Protein AF-A0A969ZK58-F1 (afdb_monomer_lite)

Secondary structure (DSSP, 8-state):
-TTTTTSHHHHHHHHHHHHHHHHHHHSTTTEEEETTEEEE-THHHHHHHHHHH-HHHHHHHHHHHHHHHHHHHHH---STTGGGGGSTTT--

Structure (mmCIF, N/CA/C/O backbone):
data_AF-A0A969ZK58-F1
#
_entry.id   AF-A0A969ZK58-F1
#
loop_
_atom_site.group_PDB
_atom_site.id
_atom_site.type_symbol
_atom_site.label_atom_id
_atom_site.label_alt_id
_atom_site.label_comp_id
_atom_site.label_asym_id
_atom_site.label_entity_id
_atom_site.label_seq_id
_atom_site.pdbx_PDB_ins_code
_atom_site.Cartn_x
_atom_site.Cartn_y
_atom_site.Cartn_z
_atom_site.occupancy
_atom_site.B_iso_or_equiv
_atom_site.auth_seq_id
_atom_site.auth_comp_id
_atom_site.auth_asym_id
_atom_site.auth_atom_id
_atom_site.pdbx_PDB_model_num
ATOM 1 N N . MET A 1 1 ? -12.569 6.218 13.611 1.00 51.41 1 MET A N 1
ATOM 2 C CA . MET A 1 1 ? -11.519 7.168 13.162 1.00 51.41 1 MET A CA 1
ATOM 3 C C . MET A 1 1 ? -10.426 7.420 14.211 1.00 51.41 1 MET A C 1
ATOM 5 O O . MET A 1 1 ? -9.264 7.390 13.847 1.00 51.41 1 MET A O 1
ATOM 9 N N . LYS A 1 2 ? -10.737 7.611 15.506 1.00 48.97 2 LYS A N 1
ATOM 10 C CA . LYS A 1 2 ? -9.742 7.968 16.548 1.00 48.97 2 LYS A CA 1
ATOM 11 C C . LYS A 1 2 ? -8.853 6.822 17.080 1.00 48.97 2 LYS A C 1
ATOM 13 O O . LYS A 1 2 ? -8.019 7.080 17.936 1.00 48.97 2 LYS A O 1
ATOM 18 N N . ASN A 1 3 ? -9.010 5.583 16.603 1.00 56.62 3 ASN A N 1
ATOM 19 C CA . ASN A 1 3 ? -8.370 4.409 17.219 1.00 56.62 3 ASN A CA 1
ATOM 20 C C . ASN A 1 3 ? -7.115 3.903 16.491 1.00 56.62 3 ASN A C 1
ATOM 22 O O . ASN A 1 3 ? -6.363 3.140 17.090 1.00 56.62 3 ASN A O 1
ATOM 26 N N . LEU A 1 4 ? -6.858 4.348 15.251 1.00 63.53 4 LEU A N 1
ATOM 27 C CA . LEU A 1 4 ? -5.687 3.913 14.476 1.00 63.53 4 LEU A CA 1
ATOM 28 C C . LEU A 1 4 ? -4.379 4.336 15.161 1.00 63.53 4 LEU A C 1
ATOM 30 O O . LEU A 1 4 ? -3.503 3.514 15.396 1.00 63.53 4 LEU A O 1
ATOM 34 N N . PHE A 1 5 ? -4.305 5.609 15.554 1.00 65.56 5 PHE A N 1
ATOM 35 C CA . PHE A 1 5 ? -3.135 6.212 16.199 1.00 65.56 5 PHE A CA 1
ATOM 36 C C . PHE A 1 5 ? -3.196 6.201 17.734 1.00 65.56 5 PHE A C 1
ATOM 38 O O . PHE A 1 5 ? -2.228 6.569 18.387 1.00 65.56 5 PHE A O 1
ATOM 45 N N . LYS A 1 6 ? -4.325 5.789 18.332 1.00 64.94 6 LYS A N 1
ATOM 46 C CA . LYS A 1 6 ? -4.455 5.663 19.797 1.00 64.94 6 LYS A CA 1
ATOM 47 C C . LYS A 1 6 ? -3.984 4.314 20.332 1.00 64.94 6 LYS A C 1
ATOM 49 O O . LYS A 1 6 ? -3.633 4.227 21.502 1.00 64.94 6 LYS A O 1
ATOM 54 N N . SER A 1 7 ? -4.025 3.264 19.511 1.00 77.88 7 SER A N 1
ATOM 55 C CA . SER A 1 7 ? -3.613 1.920 19.911 1.00 77.88 7 SER A CA 1
ATOM 56 C C . SER A 1 7 ? -2.230 1.606 19.336 1.00 77.88 7 SER A C 1
ATOM 58 O O . SER A 1 7 ? -2.094 1.575 18.110 1.00 77.88 7 SER A O 1
ATOM 60 N N . PRO A 1 8 ? -1.221 1.296 20.175 1.00 82.88 8 PRO A N 1
ATOM 61 C CA . PRO A 1 8 ? 0.113 0.919 19.708 1.00 82.88 8 PRO A CA 1
ATOM 62 C C . PRO A 1 8 ? 0.090 -0.241 18.709 1.00 82.88 8 PRO A C 1
ATOM 64 O O . PRO A 1 8 ? 0.908 -0.280 17.796 1.00 82.88 8 PRO A O 1
ATOM 67 N N . ARG A 1 9 ? -0.887 -1.154 18.845 1.00 84.81 9 ARG A N 1
ATOM 68 C CA . ARG A 1 9 ? -1.080 -2.323 17.971 1.00 84.81 9 ARG A CA 1
ATOM 69 C C . ARG A 1 9 ? -1.463 -1.944 16.539 1.00 84.81 9 ARG A C 1
ATOM 71 O O . ARG A 1 9 ? -0.988 -2.566 15.598 1.00 84.81 9 ARG A O 1
ATOM 78 N N . GLY A 1 10 ? -2.311 -0.928 16.370 1.00 84.56 10 GLY A N 1
ATOM 79 C CA . GLY A 1 10 ? -2.723 -0.463 15.041 1.00 84.56 10 GLY A CA 1
ATOM 80 C C . GLY A 1 10 ? -1.567 0.200 14.298 1.00 84.56 10 GLY A C 1
ATOM 81 O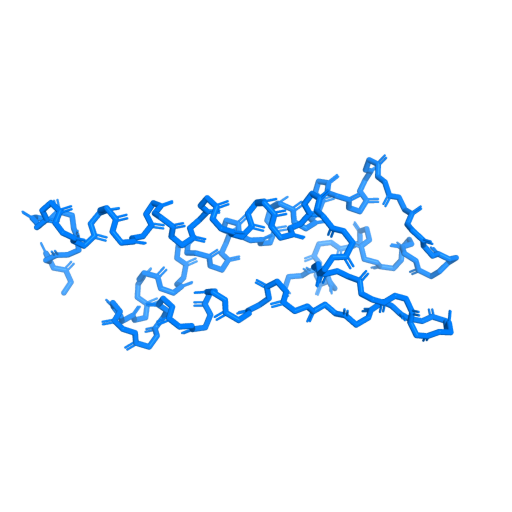 O . GLY A 1 10 ?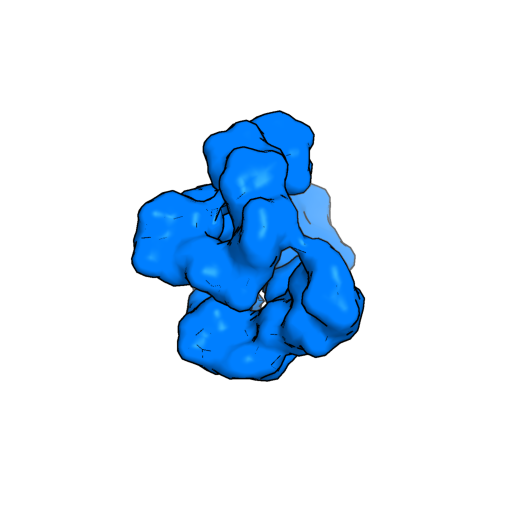 -1.358 -0.057 13.115 1.00 84.56 10 GLY A O 1
ATOM 82 N N . LEU A 1 11 ? -0.766 0.978 15.031 1.00 87.06 11 LEU A N 1
ATOM 83 C CA . LEU A 1 11 ? 0.431 1.622 14.501 1.00 87.06 11 LEU A CA 1
ATOM 84 C C . LEU A 1 11 ? 1.512 0.603 14.111 1.00 87.06 11 LEU A C 1
ATOM 86 O O . LEU A 1 11 ? 2.096 0.708 13.036 1.00 87.06 11 LEU A O 1
ATOM 90 N N . THR A 1 12 ? 1.755 -0.402 14.960 1.00 90.00 12 THR A N 1
ATOM 91 C CA . THR A 1 12 ? 2.732 -1.467 14.667 1.00 90.00 12 THR A CA 1
ATOM 92 C C . THR A 1 12 ? 2.295 -2.344 13.505 1.00 90.00 12 THR A C 1
ATOM 94 O O . THR A 1 12 ? 3.132 -2.667 12.671 1.00 90.00 12 THR A O 1
ATOM 97 N N . PHE A 1 13 ? 1.010 -2.691 13.393 1.00 90.31 13 PHE A N 1
ATOM 98 C CA . PHE A 1 13 ? 0.515 -3.443 12.238 1.00 90.31 13 PHE A CA 1
ATOM 99 C C . PHE A 1 13 ? 0.683 -2.652 10.934 1.00 90.31 13 PHE A C 1
ATOM 101 O O . PHE A 1 13 ? 1.170 -3.199 9.948 1.00 90.31 13 PHE A O 1
ATOM 108 N N . LEU A 1 14 ? 0.332 -1.361 10.936 1.00 89.56 14 LEU A N 1
ATOM 109 C CA . LEU A 1 14 ? 0.506 -0.493 9.769 1.00 89.56 14 LEU A CA 1
ATOM 110 C C . LEU A 1 14 ? 1.988 -0.364 9.380 1.00 89.56 14 LEU A C 1
ATOM 112 O O . LEU A 1 14 ? 2.328 -0.528 8.213 1.00 89.56 14 LEU A O 1
ATOM 116 N N . GLY A 1 15 ? 2.877 -0.154 10.356 1.00 89.31 15 GLY A N 1
ATOM 117 C CA . GLY A 1 15 ? 4.324 -0.107 10.121 1.00 89.31 15 GLY A CA 1
ATOM 118 C C . GLY A 1 15 ? 4.904 -1.433 9.616 1.00 89.31 15 GLY A C 1
ATOM 119 O O . GLY A 1 15 ? 5.738 -1.430 8.714 1.00 89.31 15 GLY A O 1
ATOM 120 N N . LEU A 1 16 ? 4.433 -2.568 10.143 1.00 92.31 16 LEU A N 1
ATOM 121 C CA . LEU A 1 16 ? 4.840 -3.901 9.693 1.00 92.31 16 LEU A CA 1
ATOM 122 C C . LEU A 1 16 ? 4.432 -4.146 8.237 1.00 92.31 16 LEU A C 1
ATOM 124 O O . LEU A 1 16 ? 5.250 -4.599 7.440 1.00 92.31 16 LEU A O 1
ATOM 128 N N . MET A 1 17 ? 3.184 -3.832 7.880 1.00 91.88 17 MET A N 1
ATOM 129 C CA . MET A 1 17 ? 2.699 -3.988 6.507 1.00 91.88 17 MET A CA 1
ATOM 130 C C . MET A 1 17 ? 3.463 -3.086 5.534 1.00 91.88 17 MET A C 1
ATOM 132 O O . MET A 1 17 ? 3.811 -3.528 4.440 1.00 91.88 17 MET A O 1
ATOM 136 N N . LEU A 1 18 ? 3.794 -1.857 5.941 1.00 89.31 18 LEU A N 1
ATOM 137 C CA . LEU A 1 18 ? 4.615 -0.941 5.145 1.00 89.31 18 LEU A CA 1
ATOM 138 C C . LEU A 1 18 ? 6.027 -1.504 4.927 1.00 89.31 18 LEU A C 1
ATOM 140 O O . LEU A 1 18 ? 6.500 -1.549 3.794 1.00 89.31 18 LEU A O 1
ATOM 144 N N . ALA A 1 19 ? 6.670 -2.017 5.979 1.00 88.31 19 ALA A N 1
ATOM 145 C CA . ALA A 1 19 ? 7.984 -2.647 5.870 1.00 88.31 19 ALA A CA 1
ATOM 146 C C . ALA A 1 19 ? 7.969 -3.863 4.927 1.00 88.31 19 ALA A C 1
ATOM 148 O O . ALA A 1 19 ? 8.852 -3.992 4.081 1.00 88.31 19 ALA A O 1
ATOM 149 N N . ILE A 1 20 ? 6.944 -4.718 5.016 1.00 88.94 20 ILE A N 1
ATOM 150 C CA . ILE A 1 20 ? 6.769 -5.857 4.100 1.00 88.94 20 ILE A CA 1
ATOM 151 C C . ILE A 1 20 ? 6.600 -5.373 2.658 1.00 88.94 20 ILE A C 1
ATOM 153 O O . ILE A 1 20 ? 7.201 -5.948 1.758 1.00 88.94 20 ILE A O 1
ATOM 157 N N . THR A 1 21 ? 5.835 -4.301 2.442 1.00 86.88 21 THR A N 1
ATOM 158 C CA . THR A 1 21 ? 5.617 -3.713 1.110 1.00 86.88 21 THR A CA 1
ATOM 159 C C . THR A 1 21 ? 6.941 -3.268 0.485 1.00 86.88 21 THR A C 1
ATOM 161 O O . THR A 1 21 ? 7.218 -3.618 -0.658 1.00 86.88 21 THR A O 1
ATOM 164 N N . ILE A 1 22 ? 7.798 -2.583 1.250 1.00 83.56 22 ILE A N 1
ATOM 165 C CA . ILE A 1 22 ? 9.131 -2.158 0.791 1.00 83.56 22 ILE A CA 1
ATOM 166 C C . ILE A 1 22 ? 10.033 -3.367 0.510 1.00 83.56 22 ILE A C 1
ATOM 168 O O . ILE A 1 22 ? 10.724 -3.398 -0.502 1.00 83.56 22 ILE A O 1
ATOM 172 N N . ILE A 1 23 ? 10.029 -4.387 1.373 1.00 85.19 23 ILE A N 1
ATOM 173 C CA . ILE A 1 23 ? 10.840 -5.597 1.156 1.00 85.19 23 ILE A CA 1
ATOM 174 C C . ILE A 1 23 ? 10.372 -6.348 -0.098 1.00 85.19 23 ILE A C 1
AT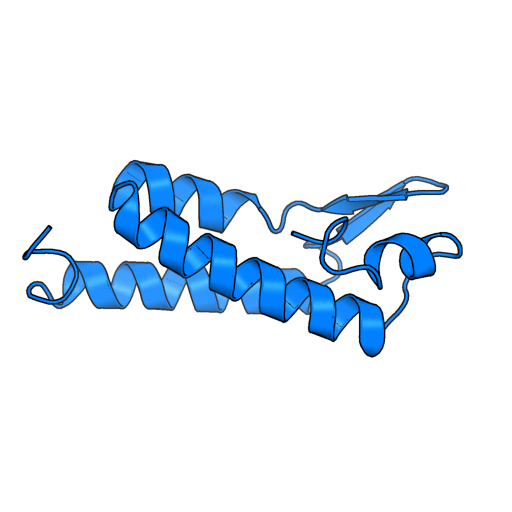OM 176 O O . ILE A 1 23 ? 11.197 -6.830 -0.873 1.00 85.19 23 ILE A O 1
ATOM 180 N N . MET A 1 24 ? 9.058 -6.443 -0.317 1.00 80.69 24 MET A N 1
ATOM 181 C CA . MET A 1 24 ? 8.496 -7.045 -1.525 1.00 80.69 24 MET A CA 1
ATOM 182 C C . MET A 1 24 ? 8.873 -6.252 -2.775 1.00 80.69 24 MET A C 1
ATOM 184 O O . MET A 1 24 ? 9.232 -6.872 -3.764 1.00 80.69 24 MET A O 1
ATOM 188 N N . ASP A 1 25 ? 8.855 -4.921 -2.722 1.00 78.62 25 ASP A N 1
ATOM 189 C CA . ASP A 1 25 ? 9.299 -4.058 -3.825 1.00 78.62 25 ASP A CA 1
ATOM 190 C C . ASP A 1 25 ? 10.794 -4.238 -4.142 1.00 78.62 25 ASP A C 1
ATOM 192 O O . ASP A 1 25 ? 11.191 -4.401 -5.292 1.00 78.62 25 ASP A O 1
ATOM 196 N N . MET A 1 26 ? 11.634 -4.323 -3.108 1.00 74.25 26 MET A N 1
ATOM 197 C CA . MET A 1 26 ? 13.073 -4.543 -3.273 1.00 74.25 26 MET A CA 1
ATOM 198 C C . MET A 1 26 ? 13.439 -5.963 -3.729 1.00 74.25 26 MET A C 1
ATOM 200 O O . MET A 1 26 ? 14.596 -6.204 -4.090 1.00 74.25 26 MET A O 1
ATOM 204 N N . THR A 1 27 ? 12.501 -6.911 -3.687 1.00 76.44 27 THR A N 1
ATOM 205 C CA . THR A 1 27 ? 12.737 -8.308 -4.064 1.00 76.44 27 THR A CA 1
ATOM 206 C C . THR A 1 27 ? 12.034 -8.658 -5.381 1.00 76.44 27 THR A C 1
ATOM 208 O O . THR A 1 27 ? 10.960 -8.143 -5.675 1.00 76.44 27 THR A O 1
ATOM 211 N N . PRO A 1 28 ? 12.559 -9.616 -6.173 1.00 64.88 28 PRO A N 1
ATOM 212 C CA . PRO A 1 28 ? 11.901 -10.070 -7.407 1.00 64.88 28 PRO A CA 1
ATOM 213 C C . PRO A 1 28 ? 10.521 -10.721 -7.188 1.00 64.88 28 PRO A C 1
ATOM 215 O O . PRO A 1 28 ? 9.837 -11.061 -8.145 1.00 64.88 28 PRO A O 1
ATOM 218 N N . LEU A 1 29 ? 10.120 -10.939 -5.930 1.00 64.94 29 LEU A N 1
ATOM 219 C CA . LEU A 1 29 ? 8.805 -11.463 -5.556 1.00 64.94 29 LEU A CA 1
ATOM 220 C C . LEU A 1 29 ? 7.698 -10.416 -5.721 1.00 64.94 29 LEU A C 1
ATOM 222 O O . LEU A 1 29 ? 6.541 -10.780 -5.925 1.00 64.94 29 LEU A O 1
ATOM 226 N N . GLY A 1 30 ? 8.038 -9.128 -5.611 1.00 61.97 30 GLY A N 1
ATOM 227 C CA . GLY A 1 30 ? 7.083 -8.042 -5.777 1.00 61.97 30 GLY A CA 1
ATOM 228 C C . GLY A 1 30 ? 6.636 -7.871 -7.219 1.00 61.97 30 GLY A C 1
ATOM 229 O O . GLY A 1 30 ? 5.470 -7.561 -7.443 1.00 61.97 30 GLY A O 1
ATOM 230 N N . MET A 1 31 ? 7.522 -8.115 -8.186 1.00 66.00 31 MET A N 1
ATOM 231 C CA . MET A 1 31 ? 7.257 -7.916 -9.608 1.00 66.00 31 MET A CA 1
ATOM 232 C C . MET A 1 31 ? 7.776 -9.094 -10.421 1.00 66.00 31 MET A C 1
ATOM 234 O O . MET A 1 31 ? 8.980 -9.247 -10.622 1.00 66.00 31 MET A O 1
ATOM 238 N N . ILE A 1 32 ? 6.853 -9.916 -10.909 1.00 66.44 32 ILE A N 1
ATOM 239 C CA . ILE A 1 32 ? 7.178 -11.034 -11.789 1.00 66.44 32 ILE A CA 1
ATOM 240 C C . ILE A 1 32 ? 7.000 -10.548 -13.233 1.00 66.44 32 ILE A C 1
ATOM 242 O O . ILE A 1 32 ? 5.863 -10.284 -13.638 1.00 66.44 32 ILE A O 1
ATOM 246 N N . PRO A 1 33 ? 8.080 -10.414 -14.026 1.00 63.09 33 PRO A N 1
ATOM 247 C CA . PRO A 1 33 ? 7.968 -10.024 -15.424 1.00 63.09 33 PRO A CA 1
ATOM 248 C C . PRO A 1 33 ? 7.320 -11.166 -16.216 1.00 63.09 33 PRO A C 1
ATOM 250 O O . PRO A 1 33 ? 7.918 -12.224 -16.416 1.00 63.09 33 PRO A O 1
ATOM 253 N N . ILE A 1 34 ? 6.083 -10.963 -16.667 1.00 65.75 34 ILE A N 1
ATOM 254 C CA . ILE A 1 34 ? 5.368 -11.874 -17.566 1.00 65.75 34 ILE A CA 1
ATOM 255 C C . ILE A 1 34 ? 5.347 -11.261 -18.966 1.00 65.75 34 ILE A C 1
ATOM 257 O O . ILE A 1 34 ? 4.440 -10.525 -19.359 1.00 65.75 34 ILE A O 1
ATOM 261 N N . GLY A 1 35 ? 6.388 -11.573 -19.740 1.00 67.75 35 GLY A N 1
ATOM 262 C CA . GLY A 1 35 ? 6.528 -11.110 -21.118 1.00 67.75 35 GLY A CA 1
ATOM 263 C C . GLY A 1 35 ? 6.736 -9.596 -21.201 1.00 67.75 35 GLY A C 1
ATOM 264 O O . GLY A 1 35 ? 7.814 -9.107 -20.885 1.00 67.75 35 GLY A O 1
ATOM 265 N N . ALA A 1 36 ? 5.718 -8.863 -21.659 1.00 57.16 36 ALA A N 1
ATOM 266 C CA . ALA A 1 36 ? 5.785 -7.415 -21.885 1.00 57.16 36 ALA A CA 1
ATOM 267 C C . ALA A 1 36 ? 5.338 -6.562 -20.681 1.00 57.16 36 ALA A C 1
ATOM 269 O O . ALA A 1 36 ? 5.487 -5.342 -20.721 1.00 57.16 36 ALA A O 1
ATOM 270 N N . ILE A 1 37 ? 4.775 -7.181 -19.638 1.00 57.66 37 ILE A N 1
ATOM 271 C CA . ILE A 1 37 ? 4.225 -6.501 -18.458 1.00 57.66 37 ILE A CA 1
ATOM 272 C C . ILE A 1 37 ? 4.718 -7.166 -17.169 1.00 57.66 37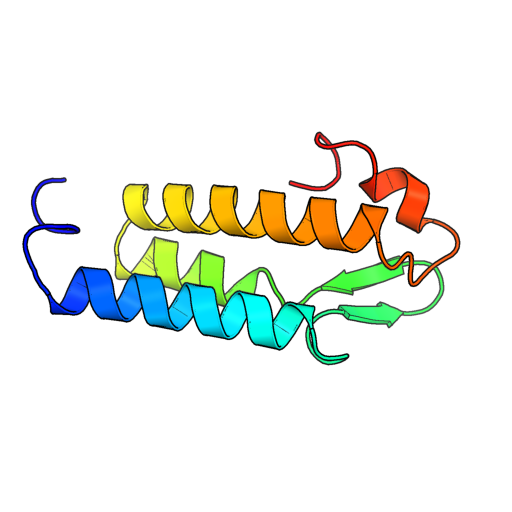 ILE A C 1
ATOM 274 O O . ILE A 1 37 ? 4.891 -8.382 -17.109 1.00 57.66 37 ILE A O 1
ATOM 278 N N . SER A 1 38 ? 4.930 -6.373 -16.123 1.00 62.09 38 SER A N 1
ATOM 279 C CA . SER A 1 38 ? 5.300 -6.874 -14.796 1.00 62.09 38 SER A CA 1
ATOM 280 C C . SER A 1 38 ? 4.045 -7.085 -13.946 1.00 62.09 38 SER A C 1
ATOM 282 O O . SER A 1 38 ? 3.321 -6.136 -13.650 1.00 62.09 38 SER A O 1
ATOM 284 N N . ALA A 1 39 ? 3.760 -8.332 -13.555 1.00 63.66 39 ALA A N 1
ATOM 285 C CA . ALA A 1 39 ? 2.687 -8.636 -12.612 1.00 63.66 39 ALA A CA 1
ATOM 286 C C . ALA A 1 39 ? 3.162 -8.336 -11.193 1.00 63.66 39 ALA A C 1
ATOM 288 O O . ALA A 1 39 ? 4.090 -8.978 -10.694 1.00 63.66 39 ALA A O 1
ATOM 289 N N . THR A 1 40 ? 2.525 -7.361 -10.545 1.00 68.62 40 THR A N 1
ATOM 290 C CA . THR A 1 40 ? 2.913 -6.940 -9.198 1.00 68.62 40 THR A CA 1
ATOM 291 C C . THR A 1 40 ? 2.047 -7.598 -8.119 1.00 68.62 40 THR A C 1
ATOM 293 O O . THR A 1 40 ? 0.819 -7.594 -8.194 1.00 68.62 40 THR A O 1
ATOM 296 N N . ILE A 1 41 ? 2.680 -8.142 -7.079 1.00 75.75 41 ILE A N 1
ATOM 297 C CA . ILE A 1 41 ? 2.011 -8.714 -5.890 1.00 75.75 41 ILE A CA 1
ATOM 298 C C . ILE A 1 41 ? 2.030 -7.702 -4.721 1.00 75.75 41 ILE A C 1
ATOM 300 O O . ILE A 1 41 ? 1.376 -7.882 -3.694 1.00 75.75 41 ILE A O 1
ATOM 304 N N . ILE A 1 42 ? 2.729 -6.576 -4.899 1.00 78.38 42 ILE A N 1
ATOM 305 C CA . ILE A 1 42 ? 2.981 -5.539 -3.882 1.00 78.38 42 ILE A CA 1
ATOM 306 C C . ILE A 1 42 ? 1.678 -4.877 -3.378 1.00 78.38 42 ILE A C 1
ATOM 308 O O . ILE A 1 42 ? 1.633 -4.323 -2.284 1.00 78.38 42 ILE A O 1
ATOM 312 N N . HIS A 1 43 ? 0.571 -5.011 -4.114 1.00 81.00 43 HIS A N 1
ATOM 313 C CA . HIS A 1 43 ? -0.747 -4.515 -3.711 1.00 81.00 43 HIS A CA 1
ATOM 314 C C . HIS A 1 43 ? -1.404 -5.331 -2.576 1.00 81.00 43 HIS A C 1
ATOM 316 O O . HIS A 1 43 ? -2.281 -4.813 -1.881 1.00 81.00 43 HIS A O 1
ATOM 322 N N . ILE A 1 44 ? -1.000 -6.591 -2.348 1.00 87.25 44 ILE A N 1
ATOM 323 C CA . ILE A 1 44 ? -1.652 -7.482 -1.369 1.00 87.25 44 ILE A CA 1
ATOM 324 C C . ILE A 1 44 ? -1.565 -6.944 0.075 1.00 87.25 44 ILE A C 1
ATOM 326 O O . ILE A 1 44 ? -2.616 -6.829 0.715 1.00 87.25 44 ILE A O 1
ATOM 330 N N . PRO A 1 45 ? -0.387 -6.560 0.616 1.00 85.75 45 PRO A N 1
ATOM 331 C CA . PRO A 1 45 ? -0.288 -6.006 1.972 1.00 85.75 45 PRO A CA 1
ATOM 332 C C . PRO A 1 45 ? -1.127 -4.735 2.171 1.00 85.75 45 PRO A C 1
ATOM 334 O O . PRO A 1 45 ? -1.739 -4.541 3.227 1.00 85.75 45 PRO A O 1
ATOM 337 N N . THR A 1 46 ? -1.209 -3.886 1.145 1.00 87.69 46 THR A N 1
ATOM 338 C CA . THR A 1 46 ? -2.012 -2.656 1.148 1.00 87.69 46 THR A CA 1
ATOM 339 C C . THR A 1 46 ? -3.507 -2.960 1.249 1.00 87.69 46 THR A C 1
ATOM 341 O O . THR A 1 46 ? -4.200 -2.379 2.090 1.00 87.69 46 THR A O 1
ATOM 344 N N . ILE A 1 47 ? -3.997 -3.923 0.461 1.00 87.81 47 ILE A N 1
ATOM 345 C CA . ILE A 1 47 ? -5.399 -4.366 0.498 1.00 87.81 47 ILE A CA 1
ATOM 346 C C . ILE A 1 47 ? -5.731 -4.968 1.868 1.00 87.81 47 ILE A C 1
ATOM 348 O O . ILE A 1 47 ? -6.726 -4.578 2.483 1.00 87.81 47 ILE A O 1
ATOM 352 N N . ILE A 1 48 ? -4.875 -5.855 2.390 1.00 90.31 48 ILE A N 1
ATOM 353 C CA . ILE A 1 48 ? -5.059 -6.463 3.718 1.00 90.31 48 ILE A CA 1
ATOM 354 C C . ILE A 1 48 ? -5.121 -5.377 4.797 1.00 90.31 48 ILE A C 1
ATOM 356 O O . ILE A 1 48 ? -5.997 -5.412 5.662 1.00 90.31 48 ILE A O 1
ATOM 360 N N . THR A 1 49 ? -4.247 -4.372 4.725 1.00 89.62 49 THR A N 1
ATOM 361 C CA . THR A 1 49 ? -4.249 -3.259 5.684 1.00 89.62 49 THR A CA 1
ATOM 362 C C . THR A 1 49 ? -5.553 -2.466 5.639 1.00 89.62 49 THR A C 1
ATOM 364 O O . THR A 1 49 ? -6.114 -2.156 6.693 1.00 89.62 49 THR A O 1
ATOM 367 N N . GLY A 1 50 ? -6.070 -2.177 4.443 1.00 87.56 50 GLY A N 1
ATOM 368 C CA . GLY A 1 50 ? -7.351 -1.489 4.272 1.00 87.56 50 GLY A CA 1
ATOM 369 C C . GLY A 1 50 ? -8.542 -2.281 4.814 1.00 87.56 50 GLY A C 1
ATOM 370 O O . GLY A 1 50 ? -9.425 -1.697 5.445 1.00 87.56 50 GLY A O 1
ATOM 371 N N . VAL A 1 51 ? -8.545 -3.604 4.635 1.00 89.75 51 VAL A N 1
ATOM 372 C CA . VAL A 1 51 ? -9.607 -4.485 5.149 1.00 89.75 51 VAL A CA 1
ATOM 373 C C . VAL A 1 51 ? -9.542 -4.614 6.676 1.00 89.75 51 VAL A C 1
ATOM 375 O O . VAL A 1 51 ? -10.576 -4.554 7.337 1.00 89.75 51 VAL A O 1
ATOM 378 N N . VAL A 1 52 ? -8.345 -4.753 7.254 1.00 87.38 52 VAL A N 1
ATOM 379 C CA . VAL A 1 52 ? -8.167 -5.031 8.693 1.00 87.38 52 VAL A CA 1
ATOM 380 C C . VAL A 1 52 ? -8.274 -3.771 9.560 1.00 87.38 52 VAL A C 1
ATOM 382 O O . VAL A 1 52 ? -8.926 -3.791 10.602 1.00 87.38 52 VAL A O 1
ATOM 385 N N . LEU A 1 53 ? -7.632 -2.669 9.161 1.00 85.31 53 LEU A N 1
ATOM 386 C CA . LEU A 1 53 ? -7.584 -1.422 9.945 1.00 85.31 53 LEU A CA 1
ATOM 387 C C . LEU A 1 53 ? -8.598 -0.370 9.469 1.00 85.31 53 LEU A C 1
ATOM 389 O O . LEU A 1 53 ? -8.767 0.673 10.112 1.00 85.31 53 LEU A O 1
ATOM 393 N N . GLY A 1 54 ? -9.296 -0.652 8.369 1.00 87.25 54 GLY A N 1
ATOM 394 C CA . GLY A 1 54 ? -10.325 0.194 7.787 1.00 87.25 54 GLY A CA 1
ATOM 395 C C . GLY A 1 54 ? -9.805 1.169 6.719 1.00 87.25 54 GLY A C 1
ATOM 396 O O . GLY A 1 54 ? -8.599 1.289 6.478 1.00 87.25 54 GLY A O 1
ATOM 397 N N . PRO A 1 55 ? -10.722 1.934 6.099 1.00 85.12 55 PRO A N 1
ATOM 398 C CA . PRO A 1 55 ? -10.447 2.709 4.886 1.00 85.12 55 PRO A CA 1
ATOM 399 C C . PRO A 1 55 ? -9.373 3.788 5.065 1.00 85.12 55 PRO A C 1
ATOM 401 O O . PRO A 1 55 ? -8.623 4.067 4.138 1.00 85.12 55 PRO A O 1
ATOM 404 N N . VAL A 1 56 ? -9.241 4.364 6.264 1.00 85.38 56 VAL A N 1
ATOM 405 C CA . VAL A 1 56 ? -8.216 5.387 6.548 1.00 85.38 56 VAL A CA 1
ATOM 406 C C . VAL A 1 56 ? -6.807 4.787 6.538 1.00 85.38 56 VAL A C 1
ATOM 408 O O . VAL A 1 56 ? -5.890 5.381 5.982 1.00 85.38 56 VAL A O 1
ATOM 411 N N . ALA A 1 57 ? -6.629 3.603 7.126 1.00 85.38 57 ALA A N 1
ATOM 412 C CA . ALA A 1 57 ? -5.344 2.909 7.118 1.00 85.38 57 ALA A CA 1
ATOM 413 C C . ALA A 1 57 ? -4.988 2.408 5.713 1.00 85.38 57 ALA A C 1
ATOM 415 O O . ALA A 1 57 ? -3.834 2.508 5.304 1.00 85.38 57 ALA A O 1
ATOM 416 N N . GLY A 1 58 ? -5.991 1.945 4.960 1.00 86.44 58 GLY A N 1
ATOM 417 C CA . GLY A 1 58 ? -5.844 1.598 3.547 1.00 86.44 58 GLY A CA 1
ATOM 418 C C . GLY A 1 58 ? -5.413 2.790 2.693 1.00 86.44 58 GLY A C 1
ATOM 419 O O . GLY A 1 58 ? -4.508 2.649 1.882 1.00 86.44 58 GLY A O 1
ATOM 420 N N . PHE A 1 59 ? -5.980 3.977 2.922 1.00 87.56 59 PHE A N 1
ATOM 421 C CA . PHE A 1 59 ? -5.573 5.196 2.217 1.00 87.56 59 PHE A CA 1
ATOM 422 C C . PHE A 1 59 ? -4.114 5.582 2.511 1.00 87.56 59 PHE A C 1
ATOM 424 O O . PHE A 1 59 ? -3.352 5.893 1.597 1.00 87.56 59 PHE A O 1
ATOM 431 N N . ILE A 1 60 ? -3.691 5.505 3.777 1.00 88.69 60 ILE A N 1
ATOM 432 C CA . ILE A 1 60 ? -2.300 5.782 4.174 1.00 88.69 60 ILE A CA 1
ATOM 433 C C . ILE A 1 60 ? -1.337 4.774 3.533 1.00 88.69 60 ILE A C 1
ATOM 435 O O . ILE A 1 60 ? -0.304 5.161 2.988 1.00 88.69 60 ILE A O 1
ATOM 439 N N . MET A 1 61 ? -1.676 3.485 3.561 1.00 89.38 61 MET A N 1
ATOM 440 C CA . MET A 1 61 ? -0.855 2.458 2.919 1.00 89.38 61 MET A CA 1
ATOM 441 C C . MET A 1 61 ? -0.833 2.593 1.396 1.00 89.38 61 MET A C 1
ATOM 443 O O . MET A 1 61 ? 0.234 2.479 0.809 1.00 89.38 61 MET A O 1
ATOM 447 N N . GLY A 1 62 ? -1.969 2.883 0.758 1.00 86.81 62 GLY A N 1
ATOM 448 C CA . GLY A 1 62 ? -2.072 3.040 -0.695 1.00 86.81 62 GLY A CA 1
ATOM 449 C C . GLY A 1 62 ? -1.269 4.226 -1.214 1.00 86.81 62 GLY A C 1
ATOM 450 O O . GLY A 1 62 ? -0.517 4.088 -2.171 1.00 86.81 62 GLY A O 1
ATOM 451 N N . THR A 1 63 ? -1.342 5.366 -0.525 1.00 86.50 63 THR A N 1
ATOM 452 C CA . THR A 1 63 ? -0.506 6.532 -0.851 1.00 86.50 63 THR A CA 1
ATOM 453 C C . THR A 1 63 ? 0.983 6.249 -0.644 1.00 86.50 63 THR A C 1
ATOM 455 O O . THR A 1 63 ? 1.794 6.612 -1.493 1.00 86.50 63 THR A O 1
ATOM 458 N N . SER A 1 64 ? 1.351 5.544 0.431 1.00 87.50 64 SER A N 1
ATOM 459 C CA . SER A 1 64 ? 2.743 5.135 0.683 1.00 87.50 64 SER A CA 1
ATOM 460 C C . SER A 1 64 ? 3.261 4.178 -0.395 1.00 87.50 64 SER A C 1
ATOM 462 O O . SER A 1 64 ? 4.356 4.370 -0.916 1.00 87.50 64 SER A O 1
ATOM 464 N N . PHE A 1 65 ? 2.459 3.179 -0.765 1.00 84.94 65 PHE A N 1
ATOM 465 C CA . PHE A 1 65 ? 2.764 2.240 -1.841 1.00 84.94 65 PHE A CA 1
ATOM 466 C C . PHE A 1 65 ? 2.933 2.955 -3.189 1.00 84.94 65 PHE A C 1
ATOM 468 O O . PHE A 1 65 ? 3.929 2.723 -3.869 1.00 84.94 65 PHE A O 1
ATOM 475 N N . GLY A 1 66 ? 2.027 3.873 -3.539 1.00 79.94 66 GLY A N 1
ATOM 476 C CA . GLY A 1 66 ? 2.124 4.654 -4.773 1.00 79.94 66 GLY A CA 1
ATOM 477 C C . GLY A 1 66 ? 3.447 5.420 -4.877 1.00 79.94 66 GLY A C 1
ATOM 478 O O . GLY A 1 66 ? 4.109 5.373 -5.912 1.00 79.94 66 GLY A O 1
ATOM 479 N N . ILE A 1 67 ? 3.902 6.040 -3.781 1.00 83.12 67 ILE A N 1
ATOM 480 C CA . ILE A 1 67 ? 5.200 6.740 -3.732 1.00 83.12 67 ILE A CA 1
ATOM 481 C C . ILE A 1 67 ? 6.375 5.771 -3.929 1.00 83.12 67 ILE A C 1
ATOM 483 O O . ILE A 1 67 ? 7.314 6.084 -4.668 1.00 83.12 67 ILE A O 1
ATOM 487 N N . VAL A 1 68 ? 6.334 4.600 -3.284 1.00 80.44 68 VAL A N 1
ATOM 488 C CA . VAL A 1 68 ? 7.368 3.563 -3.438 1.00 80.44 68 VAL A CA 1
ATOM 489 C C . VAL A 1 68 ? 7.422 3.082 -4.890 1.00 80.44 68 VAL A C 1
ATOM 491 O O . VAL A 1 68 ? 8.496 3.103 -5.486 1.00 80.44 68 VAL A O 1
ATOM 494 N N . SER A 1 69 ? 6.269 2.777 -5.493 1.00 74.62 69 SER A N 1
ATOM 495 C CA . SER A 1 69 ? 6.177 2.315 -6.884 1.00 74.62 69 SER A CA 1
ATOM 496 C C . SER A 1 69 ? 6.711 3.344 -7.888 1.00 74.62 69 SER A C 1
ATOM 498 O O . SER A 1 69 ? 7.478 2.991 -8.782 1.00 74.62 69 SER A O 1
ATOM 500 N N . LEU A 1 70 ? 6.408 4.633 -7.688 1.00 78.19 70 LEU A N 1
ATOM 501 C CA . LEU A 1 70 ? 6.908 5.713 -8.538 1.00 78.19 70 LEU A CA 1
ATOM 502 C C . LEU A 1 70 ? 8.431 5.850 -8.421 1.00 78.19 70 LEU A C 1
ATOM 504 O O . LEU A 1 70 ? 9.131 6.023 -9.418 1.00 78.19 70 LEU A O 1
ATOM 508 N N . THR A 1 71 ? 8.957 5.743 -7.200 1.00 76.38 71 THR A N 1
ATOM 509 C CA . THR A 1 71 ? 10.406 5.776 -6.956 1.00 76.38 71 THR A CA 1
ATOM 510 C C . THR A 1 71 ? 11.093 4.584 -7.622 1.00 76.38 71 THR A C 1
ATOM 512 O O . THR A 1 71 ? 12.161 4.736 -8.223 1.00 76.38 71 THR A O 1
ATOM 515 N N . HIS A 1 72 ? 10.469 3.408 -7.569 1.00 74.62 72 HIS A N 1
ATOM 516 C CA . HIS A 1 72 ? 10.964 2.211 -8.233 1.00 74.62 72 HIS A CA 1
ATOM 517 C C . HIS A 1 72 ? 10.964 2.375 -9.764 1.00 74.62 72 HIS A C 1
ATOM 519 O O . HIS A 1 72 ? 11.989 2.135 -10.401 1.00 74.62 72 HIS A O 1
ATOM 525 N N . ALA A 1 73 ? 9.881 2.897 -10.351 1.00 70.88 73 ALA A N 1
ATOM 526 C CA . ALA A 1 73 ? 9.781 3.169 -11.789 1.00 70.88 73 ALA A CA 1
ATOM 527 C C . ALA A 1 73 ? 10.837 4.175 -12.292 1.00 70.88 73 ALA A C 1
ATOM 529 O O . ALA A 1 73 ? 11.356 4.028 -13.399 1.00 70.88 73 ALA A O 1
ATOM 530 N N . LEU A 1 74 ? 11.196 5.174 -11.474 1.00 70.75 74 LEU A N 1
ATOM 531 C CA . LEU A 1 74 ? 12.230 6.163 -11.805 1.00 70.75 74 LEU A CA 1
ATOM 532 C C . LEU A 1 74 ? 13.659 5.613 -11.697 1.00 70.75 74 LEU A C 1
ATOM 534 O O . LEU A 1 74 ? 14.538 6.035 -12.446 1.00 70.75 74 LEU A O 1
ATOM 538 N N . THR A 1 75 ? 13.916 4.715 -10.743 1.00 70.88 75 THR A N 1
ATOM 539 C CA . THR A 1 75 ? 15.282 4.271 -10.413 1.00 70.88 75 THR A CA 1
ATOM 540 C C . THR 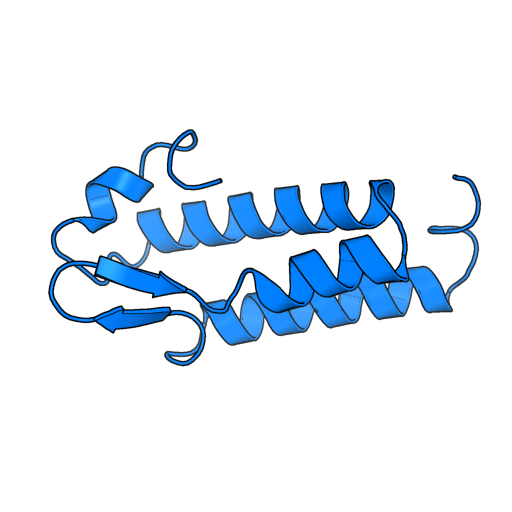A 1 75 ? 15.659 2.928 -11.033 1.00 70.88 75 THR A C 1
ATOM 542 O O . THR A 1 75 ? 16.846 2.678 -11.252 1.00 70.88 75 THR A O 1
ATOM 545 N N . ARG A 1 76 ? 14.683 2.052 -11.304 1.00 62.66 76 ARG A N 1
ATOM 546 C CA . ARG A 1 76 ? 14.905 0.666 -11.745 1.00 62.66 76 ARG A CA 1
ATOM 547 C C . ARG A 1 76 ? 13.819 0.208 -12.734 1.00 62.66 76 ARG A C 1
ATOM 549 O O . ARG A 1 76 ? 13.004 -0.645 -12.385 1.00 62.66 76 ARG A O 1
ATOM 556 N N . PRO A 1 77 ? 13.813 0.727 -13.975 1.00 60.25 77 PRO A N 1
ATOM 557 C CA . PRO A 1 77 ? 12.940 0.196 -15.018 1.00 60.25 77 PRO A CA 1
ATOM 558 C C . PRO A 1 77 ? 13.341 -1.259 -15.326 1.00 60.25 77 PRO A C 1
ATOM 560 O O . PRO A 1 77 ? 14.458 -1.530 -15.769 1.00 60.25 77 PRO A O 1
ATOM 563 N N . ALA A 1 78 ? 12.443 -2.197 -15.043 1.00 59.22 78 ALA A N 1
ATOM 564 C CA . ALA A 1 78 ? 12.588 -3.636 -15.238 1.00 59.22 78 ALA A CA 1
ATOM 565 C C . ALA A 1 78 ? 12.148 -4.099 -16.644 1.00 59.22 78 ALA A C 1
ATOM 567 O O . ALA A 1 78 ? 12.636 -5.121 -17.130 1.00 59.22 78 ALA A O 1
ATOM 568 N N . THR A 1 79 ? 11.272 -3.351 -17.322 1.00 55.56 79 THR A N 1
ATOM 569 C CA . THR A 1 79 ? 10.688 -3.725 -18.625 1.00 55.56 79 THR A CA 1
ATOM 570 C C . THR A 1 79 ? 10.606 -2.552 -1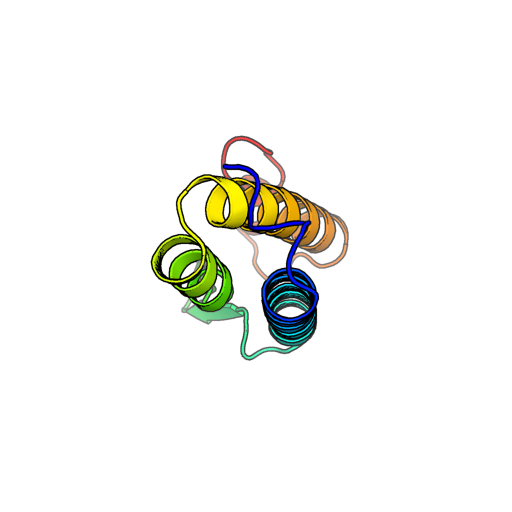9.615 1.00 55.56 79 THR A C 1
ATOM 572 O O . THR A 1 79 ? 10.541 -1.390 -19.231 1.00 55.56 79 THR A O 1
ATOM 575 N N . ILE A 1 80 ? 10.568 -2.842 -20.925 1.00 53.53 80 ILE A N 1
ATOM 576 C CA . ILE A 1 80 ? 10.563 -1.839 -22.021 1.00 53.53 80 ILE A CA 1
ATOM 577 C C . ILE A 1 80 ? 9.332 -0.905 -21.966 1.00 53.53 80 ILE A C 1
ATOM 579 O O . ILE A 1 80 ? 9.392 0.225 -22.447 1.00 53.53 80 ILE A O 1
ATOM 583 N N . LEU A 1 81 ? 8.227 -1.356 -21.358 1.00 58.66 81 LEU A N 1
ATOM 584 C CA . LEU A 1 81 ? 6.997 -0.578 -21.160 1.00 58.66 81 LEU A CA 1
ATOM 585 C C . LEU A 1 81 ? 6.906 0.105 -19.784 1.00 58.66 81 LEU A C 1
ATOM 587 O O . LEU A 1 81 ? 5.957 0.852 -19.548 1.00 58.66 81 LEU A O 1
ATOM 591 N N . ASP A 1 82 ? 7.903 -0.060 -18.910 1.00 59.47 82 ASP A N 1
ATOM 592 C CA . ASP A 1 82 ? 7.964 0.631 -17.615 1.00 59.47 82 ASP A CA 1
ATOM 593 C C . ASP A 1 82 ? 7.947 2.167 -17.695 1.00 59.47 82 ASP A C 1
ATOM 595 O O . ASP A 1 82 ? 7.451 2.789 -16.753 1.00 59.47 82 ASP A O 1
ATOM 599 N N . PRO A 1 83 ? 8.355 2.825 -18.804 1.00 60.19 83 PRO A N 1
ATOM 600 C CA . PRO A 1 83 ? 8.156 4.262 -18.952 1.00 60.19 83 PRO A CA 1
ATOM 601 C C . PRO A 1 83 ? 6.689 4.720 -18.895 1.00 60.19 83 PRO A C 1
ATOM 603 O O . PRO A 1 83 ? 6.438 5.892 -18.620 1.00 60.19 83 PRO A O 1
ATOM 606 N N . LEU A 1 84 ? 5.710 3.831 -19.109 1.00 59.59 84 LEU A N 1
ATOM 607 C CA . LEU A 1 84 ? 4.285 4.150 -18.933 1.00 59.59 84 LEU A CA 1
ATOM 608 C C . LEU A 1 84 ? 3.897 4.297 -17.453 1.00 59.59 84 LEU A C 1
ATOM 610 O O . LEU A 1 84 ? 3.051 5.130 -17.128 1.00 59.59 84 LEU A O 1
ATOM 614 N N . PHE A 1 85 ? 4.560 3.562 -16.557 1.00 57.56 85 PHE A N 1
ATOM 615 C CA . PHE A 1 85 ? 4.398 3.681 -15.102 1.00 57.56 85 PHE A CA 1
ATOM 616 C C . PHE A 1 85 ? 5.231 4.830 -14.509 1.00 57.56 85 PHE A C 1
ATOM 618 O O . PHE A 1 85 ? 5.191 5.086 -13.313 1.00 57.56 85 PHE A O 1
ATOM 625 N N . MET A 1 86 ? 5.947 5.587 -15.343 1.00 56.88 86 MET A N 1
ATOM 626 C CA . MET A 1 86 ? 6.563 6.859 -14.952 1.00 56.88 86 MET A CA 1
ATOM 627 C C . MET A 1 86 ? 5.515 7.981 -14.818 1.00 56.88 86 MET A C 1
ATOM 629 O O . MET A 1 86 ? 5.769 9.011 -14.193 1.00 56.88 86 MET A O 1
ATOM 633 N N . ASN A 1 87 ? 4.321 7.786 -15.396 1.00 56.47 87 ASN A N 1
ATOM 634 C CA . ASN A 1 87 ? 3.186 8.676 -15.209 1.00 56.47 87 ASN A CA 1
ATOM 635 C C . ASN A 1 87 ? 2.501 8.362 -13.863 1.00 56.47 87 ASN A C 1
ATOM 637 O O . ASN A 1 87 ? 1.949 7.268 -13.706 1.00 56.47 87 ASN A O 1
ATOM 641 N N . PRO A 1 88 ? 2.463 9.312 -12.910 1.00 55.44 88 PRO A N 1
ATOM 642 C CA . PRO A 1 88 ? 1.885 9.084 -11.586 1.00 55.44 88 PRO A CA 1
ATOM 643 C C . PRO A 1 88 ? 0.388 8.733 -11.615 1.00 55.44 88 PRO A C 1
ATOM 645 O O . PRO A 1 88 ? -0.107 8.179 -10.643 1.00 55.44 88 PRO A O 1
ATOM 648 N N . LEU A 1 89 ? -0.331 9.012 -12.712 1.00 56.31 89 LEU A N 1
ATOM 649 C CA . LEU A 1 89 ? -1.738 8.617 -12.892 1.00 56.31 89 LEU A CA 1
ATOM 650 C C . LEU A 1 89 ? -1.923 7.151 -13.310 1.00 56.31 89 LEU A C 1
ATOM 652 O O . LEU A 1 89 ? -3.039 6.645 -13.276 1.00 56.31 89 LEU A O 1
ATOM 656 N N . VAL A 1 90 ? -0.854 6.503 -13.770 1.00 54.56 90 VAL A N 1
ATOM 657 C CA . VAL A 1 90 ? -0.858 5.108 -14.241 1.00 54.56 90 VAL A CA 1
ATOM 658 C C . VAL A 1 90 ? -0.150 4.193 -13.234 1.00 54.56 90 VAL A C 1
ATOM 660 O O . VAL A 1 90 ? -0.416 2.997 -13.197 1.00 54.56 90 VAL A O 1
ATOM 663 N N . SER A 1 91 ? 0.737 4.757 -12.407 1.00 51.84 91 SER A N 1
ATOM 664 C CA . SER A 1 91 ? 1.513 4.047 -11.382 1.00 51.84 91 SER A CA 1
ATOM 665 C C . SER A 1 91 ? 0.782 3.827 -10.051 1.00 51.84 91 SER A C 1
ATOM 667 O O . SER A 1 91 ? 1.298 3.084 -9.218 1.00 51.84 91 SER A O 1
ATOM 669 N N . VAL A 1 92 ? -0.351 4.499 -9.809 1.00 51.91 92 VAL A N 1
ATOM 670 C CA . VAL A 1 92 ? -1.028 4.562 -8.496 1.00 51.91 92 VAL A CA 1
ATOM 671 C C . VAL A 1 92 ? -2.490 4.157 -8.600 1.00 51.91 92 VAL A C 1
ATOM 673 O O . VAL A 1 92 ? -3.162 4.638 -9.538 1.00 51.91 92 VAL A O 1
#

Sequence (92 aa):
MKNLFKSPRGLTFLGLMLAITIIMDMTPLGMIPIGAISATIIHIPTIITGVVLGPVAGFIMGTSFGIVSLTHALTRPATILDPLFMNPLVSV

Foldseek 3Di:
DPVCVVDPVNVVLLVVLLVVLLVLLVDCNQWPDDDQGTDGPSCVSLVVNCVPVHPVSSVVSVVSSLVSQLVCLVPPPPHPCSVVCVPSVRSD

pLDDT: mean 74.55, std 13.04, range [48.97, 92.31]

Radius of gyration: 14.18 Å; chains: 1; bounding box: 27×21×42 Å